Protein AF-A0A955WUZ4-F1 (afdb_monomer)

Secondary structure (DSSP, 8-state):
-HHHHHHHHHHHHHHHHHHHHHHHHHHHHHHHHH-TTS-HHHHHHHHHHHHT--PPPPTT--PPPPP-

pLDDT: mean 90.17, std 10.63, range [57.41, 98.38]

Structure (mmCIF, N/CA/C/O backbone):
data_AF-A0A955WUZ4-F1
#
_entry.id   AF-A0A955WUZ4-F1
#
loop_
_atom_site.group_PDB
_atom_site.id
_atom_site.type_symbol
_atom_site.label_atom_id
_atom_site.label_alt_id
_atom_site.label_comp_id
_atom_site.label_asym_id
_atom_site.label_entity_id
_atom_site.label_seq_id
_atom_site.pdbx_PDB_ins_code
_atom_site.Cartn_x
_atom_site.Cartn_y
_atom_site.Cartn_z
_atom_site.occupancy
_atom_site.B_iso_or_equiv
_atom_site.auth_seq_id
_atom_site.auth_comp_id
_atom_site.auth_asym_id
_atom_site.auth_atom_id
_atom_site.pdbx_PDB_model_num
ATOM 1 N N . MET A 1 1 ? 25.832 -5.577 -22.776 1.00 57.41 1 MET A N 1
ATOM 2 C CA . MET A 1 1 ? 24.403 -5.303 -23.070 1.00 57.41 1 MET A CA 1
ATOM 3 C C . MET A 1 1 ? 23.442 -5.878 -22.025 1.00 57.41 1 MET A C 1
ATOM 5 O O . MET A 1 1 ? 22.556 -5.142 -21.623 1.00 57.41 1 MET A O 1
ATOM 9 N N . HIS A 1 2 ? 23.613 -7.116 -21.538 1.00 62.16 2 HIS A N 1
ATOM 10 C CA . HIS A 1 2 ? 22.727 -7.719 -20.519 1.00 62.16 2 HIS A CA 1
ATOM 11 C C . HIS A 1 2 ? 22.653 -6.943 -19.188 1.00 62.16 2 HIS A C 1
ATOM 13 O O . HIS A 1 2 ? 21.582 -6.802 -18.602 1.00 62.16 2 HIS A O 1
ATOM 19 N N . ASP A 1 3 ? 23.767 -6.366 -18.750 1.00 65.50 3 ASP A N 1
ATOM 20 C CA . ASP A 1 3 ? 23.858 -5.703 -17.446 1.00 65.50 3 ASP A CA 1
ATOM 21 C C . ASP A 1 3 ? 23.020 -4.408 -17.369 1.00 65.50 3 ASP A C 1
ATOM 23 O O . ASP A 1 3 ? 22.264 -4.170 -16.429 1.00 65.50 3 ASP A O 1
ATOM 27 N N . ALA A 1 4 ? 23.020 -3.625 -18.453 1.00 72.69 4 ALA A N 1
ATOM 28 C CA . ALA A 1 4 ? 22.193 -2.425 -18.572 1.00 72.69 4 ALA A CA 1
ATOM 29 C C . ALA A 1 4 ? 20.683 -2.742 -18.564 1.00 72.69 4 ALA A C 1
ATOM 31 O O . ALA A 1 4 ? 19.889 -1.960 -18.034 1.00 72.69 4 ALA A O 1
ATOM 32 N N . SER A 1 5 ? 20.276 -3.894 -19.118 1.00 80.25 5 SER A N 1
ATOM 33 C CA . SER A 1 5 ? 18.875 -4.334 -19.092 1.00 80.25 5 SER A CA 1
ATOM 34 C C . SER A 1 5 ? 18.424 -4.814 -17.713 1.00 80.25 5 SER A C 1
ATOM 36 O O . SER A 1 5 ? 17.298 -4.515 -17.318 1.00 80.25 5 SER A O 1
ATOM 38 N N . LEU A 1 6 ? 19.300 -5.482 -16.952 1.00 85.12 6 LEU A N 1
ATOM 39 C CA . LEU A 1 6 ? 19.003 -5.910 -15.583 1.00 85.12 6 LEU A CA 1
ATOM 40 C C . LEU A 1 6 ? 18.815 -4.704 -14.662 1.00 85.12 6 LEU A C 1
ATOM 42 O O . LEU A 1 6 ? 17.792 -4.607 -13.990 1.00 85.12 6 LEU A O 1
ATOM 46 N N . GLN A 1 7 ? 19.717 -3.725 -14.735 1.00 90.12 7 GLN A N 1
ATOM 47 C CA . GLN A 1 7 ? 19.589 -2.484 -13.967 1.00 90.12 7 GLN A CA 1
ATOM 48 C C . GLN A 1 7 ? 18.324 -1.692 -14.345 1.00 90.12 7 GLN A C 1
ATOM 50 O O . GLN A 1 7 ? 17.687 -1.066 -13.498 1.00 90.12 7 GLN A O 1
ATOM 55 N N . ALA A 1 8 ? 17.916 -1.712 -15.620 1.00 90.94 8 ALA A N 1
ATOM 56 C CA . ALA A 1 8 ? 16.660 -1.095 -16.047 1.00 90.94 8 ALA A CA 1
ATOM 57 C C . ALA A 1 8 ? 15.421 -1.846 -15.521 1.00 90.94 8 ALA A C 1
ATOM 59 O O . ALA A 1 8 ? 14.408 -1.218 -15.209 1.00 90.94 8 ALA A O 1
ATOM 60 N N . CYS A 1 9 ? 15.473 -3.175 -15.418 1.00 92.81 9 CYS A N 1
ATOM 61 C CA . CYS A 1 9 ? 14.427 -3.967 -14.767 1.00 92.81 9 CYS A CA 1
ATOM 62 C C . CYS A 1 9 ? 14.353 -3.675 -13.266 1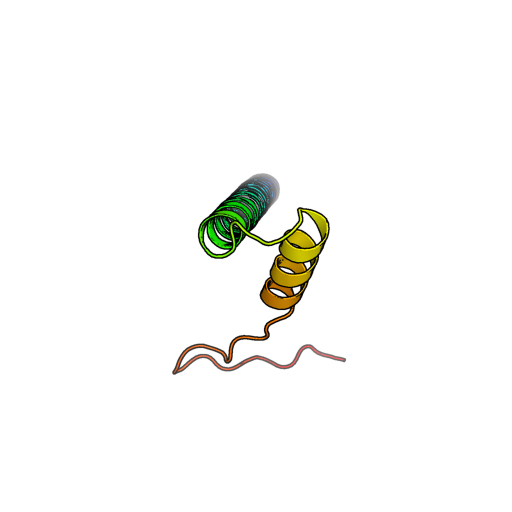.00 92.81 9 CYS A C 1
ATOM 64 O O . CYS A 1 9 ? 13.262 -3.416 -12.767 1.00 92.81 9 CYS A O 1
ATOM 66 N N . GLU A 1 10 ? 15.492 -3.633 -12.577 1.00 96.00 10 GLU A N 1
ATOM 67 C CA . GLU A 1 10 ? 15.570 -3.325 -11.148 1.00 96.00 10 GLU A CA 1
ATOM 68 C C . GLU A 1 10 ? 14.969 -1.952 -10.830 1.00 96.00 10 GLU A C 1
ATOM 70 O O . GLU A 1 10 ? 14.088 -1.844 -9.978 1.00 96.00 10 GLU A O 1
ATOM 75 N N . ARG A 1 11 ? 15.363 -0.906 -11.574 1.00 95.50 11 ARG A N 1
ATOM 76 C CA . ARG A 1 11 ? 14.811 0.446 -11.387 1.00 95.50 11 ARG A CA 1
ATOM 77 C C . ARG A 1 11 ? 13.298 0.489 -11.582 1.00 95.50 11 ARG A C 1
ATOM 79 O O . ARG A 1 11 ? 12.602 1.134 -10.803 1.00 95.50 11 ARG A O 1
ATOM 86 N N . ARG A 1 12 ? 12.782 -0.200 -12.605 1.00 95.88 12 ARG A N 1
ATOM 87 C CA . ARG A 1 12 ? 11.334 -0.269 -12.863 1.00 95.88 12 ARG A CA 1
ATOM 88 C C . ARG A 1 12 ? 10.599 -1.017 -11.761 1.00 95.88 12 ARG A C 1
ATOM 90 O O . ARG A 1 12 ? 9.543 -0.558 -11.337 1.00 95.88 12 ARG A O 1
ATOM 97 N N . LEU A 1 13 ? 11.153 -2.132 -11.285 1.00 94.75 13 LEU A N 1
ATOM 98 C CA . LEU A 1 13 ? 10.573 -2.885 -10.178 1.00 94.75 13 LEU A CA 1
ATOM 99 C C . LEU A 1 13 ? 10.527 -2.029 -8.912 1.00 94.75 13 LEU A C 1
ATOM 101 O O . LEU A 1 13 ? 9.465 -1.902 -8.311 1.00 94.75 13 LEU A O 1
ATOM 105 N N . LYS A 1 14 ? 11.642 -1.386 -8.555 1.00 97.25 14 LYS A N 1
ATOM 106 C CA . LYS A 1 14 ? 11.722 -0.505 -7.387 1.00 97.25 14 LYS A CA 1
ATOM 107 C C . LYS A 1 14 ? 10.685 0.616 -7.455 1.00 97.25 14 LYS A C 1
ATOM 109 O O . LYS A 1 14 ? 9.895 0.755 -6.529 1.00 97.25 14 LYS A O 1
ATOM 114 N N . LEU A 1 15 ? 10.620 1.331 -8.580 1.00 97.25 15 LEU A N 1
ATOM 115 C CA . LEU A 1 15 ? 9.629 2.389 -8.785 1.00 97.25 15 LEU A CA 1
ATOM 116 C C . LEU A 1 15 ? 8.193 1.854 -8.687 1.00 97.25 15 LEU A C 1
ATOM 118 O O . LEU A 1 15 ? 7.337 2.486 -8.078 1.00 97.25 15 LEU A O 1
ATOM 122 N N . THR A 1 16 ? 7.925 0.674 -9.249 1.00 96.44 16 THR A N 1
ATOM 123 C CA . THR A 1 16 ? 6.596 0.048 -9.174 1.00 96.44 16 THR A CA 1
ATOM 124 C C . THR A 1 16 ? 6.207 -0.238 -7.727 1.00 96.44 16 THR A C 1
ATOM 126 O O . THR A 1 16 ? 5.099 0.095 -7.316 1.00 96.44 16 THR A O 1
ATOM 129 N N . LEU A 1 17 ? 7.120 -0.808 -6.937 1.00 96.75 17 LEU A N 1
ATOM 130 C CA . LEU A 1 17 ? 6.881 -1.104 -5.524 1.00 96.75 17 LEU A CA 1
ATOM 131 C C . LEU A 1 17 ? 6.681 0.174 -4.699 1.00 96.75 17 LEU A C 1
ATOM 133 O O . LEU A 1 17 ? 5.786 0.216 -3.858 1.00 96.75 17 LEU A O 1
ATOM 137 N N . GLU A 1 18 ? 7.455 1.226 -4.969 1.00 98.12 18 GLU A N 1
ATOM 138 C CA . GLU A 1 18 ? 7.292 2.540 -4.332 1.00 98.12 18 GLU A CA 1
ATOM 139 C C . GLU A 1 18 ? 5.922 3.155 -4.651 1.00 98.12 18 GLU A C 1
ATOM 141 O O . GLU A 1 18 ? 5.219 3.615 -3.750 1.00 98.12 18 GLU A O 1
ATOM 146 N N . MET A 1 19 ? 5.495 3.100 -5.917 1.00 97.38 19 MET A N 1
ATOM 147 C CA . MET A 1 19 ? 4.173 3.575 -6.335 1.00 97.38 19 MET A CA 1
ATOM 148 C C . MET A 1 19 ? 3.041 2.763 -5.696 1.00 97.38 19 MET A C 1
ATOM 150 O O . MET A 1 19 ? 2.045 3.339 -5.256 1.00 97.38 19 MET A O 1
ATOM 154 N N . MET A 1 20 ? 3.192 1.438 -5.611 1.00 96.00 20 MET A N 1
ATOM 155 C CA . MET A 1 20 ? 2.227 0.575 -4.928 1.00 96.00 20 MET A CA 1
ATOM 156 C C . MET A 1 20 ? 2.124 0.931 -3.442 1.00 96.00 20 MET A C 1
ATOM 158 O O . MET A 1 20 ? 1.016 1.116 -2.942 1.00 96.00 20 MET A O 1
ATOM 162 N N . ALA A 1 21 ? 3.256 1.087 -2.750 1.00 97.06 21 ALA A N 1
ATOM 163 C CA . ALA A 1 21 ? 3.285 1.468 -1.340 1.00 97.06 21 ALA A CA 1
ATOM 164 C C . ALA A 1 21 ? 2.606 2.827 -1.100 1.00 97.06 21 ALA A C 1
ATOM 166 O O . ALA A 1 21 ? 1.777 2.953 -0.198 1.00 97.06 21 ALA A O 1
ATOM 167 N N . ALA A 1 22 ? 2.883 3.821 -1.951 1.00 97.62 22 ALA A N 1
ATOM 168 C CA . ALA A 1 22 ? 2.235 5.128 -1.877 1.00 97.62 22 ALA A CA 1
ATOM 169 C C . ALA A 1 22 ? 0.711 5.034 -2.084 1.00 97.62 22 ALA A C 1
ATOM 171 O O . ALA A 1 22 ? -0.055 5.638 -1.333 1.00 97.62 22 ALA A O 1
ATOM 172 N N . GLY A 1 23 ? 0.252 4.243 -3.060 1.00 96.88 23 GLY A N 1
ATOM 173 C CA . GLY A 1 23 ? -1.177 4.036 -3.317 1.00 96.88 23 GLY A CA 1
ATOM 174 C C . GLY A 1 23 ? -1.913 3.358 -2.155 1.00 96.88 23 GLY A C 1
ATOM 175 O O . GLY A 1 23 ? -3.039 3.744 -1.823 1.00 96.88 23 GLY A O 1
ATOM 176 N N . ILE A 1 24 ? -1.267 2.391 -1.498 1.00 97.69 24 ILE A N 1
ATOM 177 C CA . ILE A 1 24 ? -1.791 1.727 -0.295 1.00 97.69 24 ILE A CA 1
ATOM 178 C C . ILE A 1 24 ? -1.966 2.745 0.834 1.00 97.69 24 ILE A C 1
ATOM 180 O O . ILE A 1 24 ? -3.047 2.840 1.417 1.00 97.69 24 ILE A O 1
ATOM 184 N N . GLU A 1 25 ? -0.944 3.558 1.088 1.00 98.25 25 GLU A N 1
ATOM 185 C CA . GLU A 1 25 ? -0.966 4.562 2.151 1.00 98.25 25 GLU A CA 1
ATOM 186 C C . GLU A 1 25 ? -2.032 5.641 1.911 1.00 98.25 25 GLU A C 1
ATOM 188 O O . GLU A 1 25 ? -2.817 5.976 2.802 1.00 98.25 25 GLU A O 1
ATOM 193 N N . MET A 1 26 ? -2.144 6.132 0.676 1.00 98.25 26 MET A N 1
ATOM 194 C CA . MET A 1 26 ? -3.202 7.070 0.295 1.00 98.25 26 MET A CA 1
ATOM 195 C C . MET A 1 26 ? -4.599 6.478 0.507 1.00 98.25 26 MET A C 1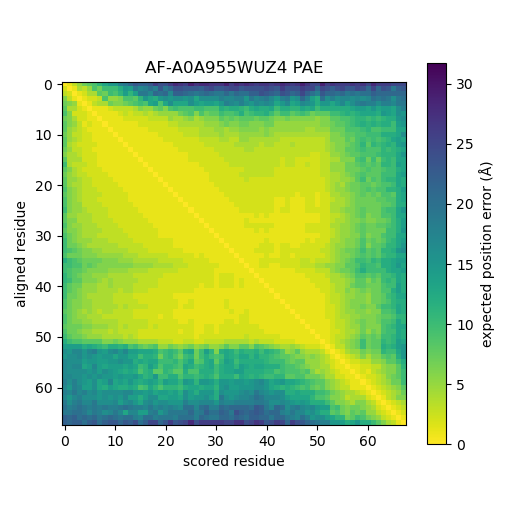
ATOM 197 O O . MET A 1 26 ? -5.514 7.177 0.954 1.00 98.25 26 MET A O 1
ATOM 201 N N . THR A 1 27 ? -4.772 5.190 0.208 1.00 98.00 27 THR A N 1
ATOM 202 C CA . THR A 1 27 ? -6.047 4.489 0.400 1.00 98.00 27 THR A CA 1
ATOM 203 C C . THR A 1 27 ? -6.376 4.344 1.881 1.00 98.00 27 THR A C 1
ATOM 205 O O . THR A 1 27 ? -7.503 4.649 2.277 1.00 98.00 27 THR A O 1
ATOM 208 N N . ARG A 1 28 ? -5.391 3.977 2.707 1.00 98.25 28 ARG A N 1
ATOM 209 C CA . ARG A 1 28 ? -5.515 3.900 4.169 1.00 98.25 28 ARG A CA 1
ATOM 210 C C . ARG A 1 28 ? -5.976 5.232 4.767 1.00 98.25 28 ARG A C 1
ATOM 212 O O . ARG A 1 28 ? -6.988 5.280 5.463 1.00 98.25 28 ARG A O 1
ATOM 219 N N . LEU A 1 29 ? -5.306 6.333 4.415 1.00 98.12 29 LEU A N 1
ATOM 220 C CA . LEU A 1 29 ? -5.675 7.685 4.860 1.00 98.12 29 LEU A CA 1
ATOM 221 C C . LEU A 1 29 ? -7.063 8.110 4.355 1.00 98.12 29 LEU A C 1
ATOM 223 O O . LEU A 1 29 ? -7.820 8.776 5.061 1.00 98.12 29 LEU A O 1
ATOM 227 N N . SER A 1 30 ? -7.414 7.728 3.126 1.00 98.38 30 SER A N 1
ATOM 228 C CA . SER A 1 30 ? -8.739 7.977 2.552 1.00 98.38 30 SER A CA 1
ATOM 229 C C . SER A 1 30 ? -9.848 7.214 3.278 1.00 98.38 30 SER A C 1
ATOM 231 O O . SER A 1 30 ? -10.941 7.755 3.443 1.00 98.38 30 SER A O 1
ATOM 233 N N . LEU A 1 31 ? -9.593 5.976 3.707 1.00 98.12 31 LEU A N 1
ATOM 234 C CA . LEU A 1 31 ? -10.533 5.177 4.496 1.00 98.12 31 LEU A CA 1
ATOM 235 C C . LEU A 1 31 ? -10.736 5.785 5.885 1.00 98.12 31 LEU A C 1
ATOM 237 O O . LEU A 1 31 ? -11.874 6.065 6.244 1.00 98.12 31 LEU A O 1
ATOM 241 N N . ALA A 1 32 ? -9.652 6.099 6.600 1.00 97.94 32 ALA A N 1
ATOM 242 C CA . ALA A 1 32 ? -9.726 6.732 7.920 1.00 97.94 32 ALA A CA 1
ATOM 243 C C . ALA A 1 32 ? -10.490 8.070 7.894 1.00 97.94 32 ALA A C 1
ATOM 245 O O . ALA A 1 32 ? -11.279 8.365 8.783 1.00 97.94 32 ALA A O 1
ATOM 246 N N . ARG A 1 33 ? -10.308 8.874 6.838 1.00 98.25 33 ARG A N 1
ATOM 247 C CA . ARG A 1 33 ? -11.041 10.138 6.665 1.00 98.25 33 ARG A CA 1
ATOM 248 C C . ARG A 1 33 ? -12.525 9.946 6.346 1.00 98.25 33 ARG A C 1
ATOM 250 O O . ARG A 1 33 ? -13.327 10.798 6.712 1.00 98.25 33 ARG A O 1
ATOM 257 N N . ARG A 1 34 ? -12.888 8.888 5.615 1.00 98.19 34 ARG A N 1
ATOM 258 C CA . ARG A 1 34 ? -14.287 8.585 5.261 1.00 98.19 34 ARG A CA 1
ATOM 259 C C . ARG A 1 34 ? -15.054 7.901 6.392 1.00 9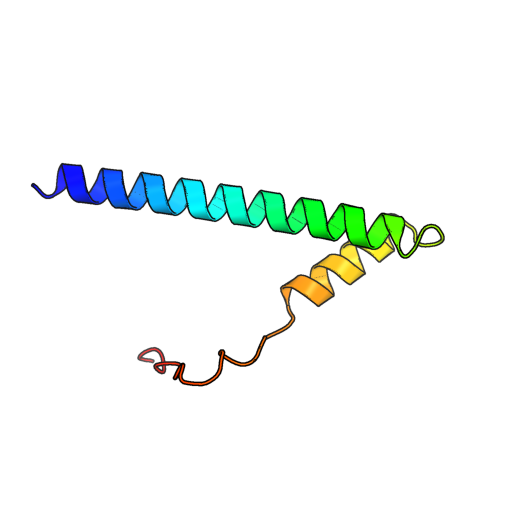8.19 34 ARG A C 1
ATOM 261 O O . ARG A 1 34 ? -16.274 7.998 6.401 1.00 98.19 34 ARG A O 1
ATOM 268 N N . HIS A 1 35 ? -14.336 7.254 7.305 1.00 97.31 35 HIS A N 1
ATOM 269 C CA . HIS A 1 35 ? -14.875 6.517 8.445 1.00 97.31 35 HIS A CA 1
ATOM 270 C C . HIS A 1 35 ? -14.184 6.972 9.740 1.00 97.31 35 HIS A C 1
ATOM 272 O O . HIS A 1 35 ? -13.401 6.210 10.310 1.00 97.31 35 HIS A O 1
ATOM 278 N N . PRO A 1 36 ? -14.400 8.222 10.193 1.00 97.31 36 PRO A N 1
ATOM 279 C CA . PRO A 1 36 ? -13.780 8.738 11.418 1.00 97.31 36 PRO A CA 1
ATOM 280 C C . PRO A 1 36 ? -14.182 7.963 12.684 1.00 97.31 36 PRO A C 1
ATOM 282 O O . PRO A 1 36 ? -13.475 8.017 13.686 1.00 97.31 36 PRO A O 1
ATOM 285 N N . GLU A 1 37 ? -15.311 7.257 12.647 1.00 98.06 37 GLU A N 1
ATOM 286 C CA . GLU A 1 37 ? -15.808 6.374 13.701 1.00 98.06 37 GLU A CA 1
ATOM 287 C C . GLU A 1 37 ? -15.096 5.017 13.757 1.00 98.06 37 GLU A C 1
ATOM 289 O O . GLU A 1 37 ? -15.175 4.332 14.777 1.00 98.06 37 GLU A O 1
ATOM 294 N N . ALA A 1 38 ? -14.416 4.621 12.677 1.00 97.81 38 ALA A N 1
ATOM 295 C CA . ALA A 1 38 ? -13.757 3.329 12.599 1.00 97.81 38 ALA A CA 1
ATOM 296 C C . ALA A 1 38 ? -12.472 3.314 13.430 1.00 97.81 38 ALA A C 1
ATOM 298 O O . ALA A 1 38 ? -11.650 4.234 13.408 1.00 97.81 38 ALA A O 1
ATOM 299 N N . THR A 1 39 ? -12.261 2.208 14.127 1.00 98.25 39 THR A N 1
ATOM 300 C CA . THR A 1 39 ? -11.003 1.922 14.806 1.00 98.25 39 THR A CA 1
ATOM 301 C C . THR A 1 39 ? -9.879 1.673 13.791 1.00 98.25 39 THR A C 1
ATOM 303 O O . THR A 1 39 ? -10.134 1.277 12.647 1.00 98.25 39 THR A O 1
ATOM 306 N N . PRO A 1 40 ? -8.601 1.812 14.194 1.00 97.25 40 PRO A N 1
ATOM 307 C CA . PRO A 1 40 ? -7.476 1.484 13.318 1.00 97.25 40 PRO A CA 1
ATOM 308 C C . PRO A 1 40 ? -7.544 0.058 12.749 1.00 97.25 40 PRO A C 1
ATOM 310 O O . PRO A 1 40 ? -7.251 -0.149 11.576 1.00 97.25 40 PRO A O 1
ATOM 313 N N . ALA A 1 41 ? -7.986 -0.918 13.548 1.00 98.12 41 ALA A N 1
ATOM 314 C CA . ALA A 1 41 ? -8.115 -2.307 13.110 1.00 98.12 41 ALA A CA 1
ATOM 315 C C . ALA A 1 41 ? -9.187 -2.488 12.020 1.00 98.12 41 ALA A C 1
ATOM 317 O O . ALA A 1 41 ? -8.993 -3.258 11.080 1.00 98.12 41 ALA A O 1
ATOM 318 N N . GLU A 1 42 ? -10.299 -1.758 12.112 1.00 98.31 42 GLU A N 1
ATOM 319 C CA . GLU A 1 42 ? -11.352 -1.782 11.093 1.00 98.31 42 GLU A CA 1
ATOM 320 C C . GLU A 1 42 ? -10.887 -1.127 9.789 1.00 98.31 42 GLU A C 1
ATOM 322 O O . GLU A 1 42 ? -11.170 -1.651 8.711 1.00 98.31 42 GLU A O 1
ATOM 327 N N . VAL A 1 43 ? -10.118 -0.034 9.861 1.00 98.25 43 VAL A N 1
ATOM 328 C CA . VAL A 1 43 ? -9.512 0.596 8.673 1.00 98.25 43 VAL A CA 1
ATOM 329 C C . VAL A 1 43 ? -8.568 -0.373 7.957 1.00 98.25 43 VAL A C 1
ATOM 331 O O . VAL A 1 43 ? -8.641 -0.497 6.733 1.00 98.25 43 VAL A O 1
ATOM 334 N N . GLU A 1 44 ? -7.733 -1.106 8.695 1.00 98.19 44 GLU A N 1
ATOM 335 C CA . GLU A 1 44 ? -6.858 -2.133 8.114 1.00 98.19 44 GLU A CA 1
ATOM 336 C C . GLU A 1 44 ? -7.655 -3.289 7.489 1.00 98.19 44 GLU A C 1
ATOM 338 O O . GLU A 1 44 ? -7.313 -3.770 6.406 1.00 98.19 44 GLU A O 1
ATOM 343 N N . ALA A 1 45 ? -8.766 -3.705 8.106 1.00 98.00 45 ALA A N 1
ATOM 344 C CA . ALA A 1 45 ? -9.650 -4.718 7.531 1.00 98.00 45 ALA A CA 1
ATOM 345 C C . ALA A 1 45 ? -10.294 -4.244 6.213 1.00 98.00 45 ALA A C 1
ATOM 347 O O . ALA A 1 45 ? -10.330 -4.994 5.232 1.00 98.00 45 ALA A O 1
ATOM 348 N N . MET A 1 46 ? -10.747 -2.987 6.154 1.00 97.88 46 MET A N 1
ATOM 349 C CA . MET A 1 46 ? -11.266 -2.371 4.927 1.00 97.88 46 MET A CA 1
ATOM 350 C C . MET A 1 46 ? -10.188 -2.262 3.843 1.00 97.88 46 MET A C 1
ATOM 352 O O . MET A 1 46 ? -10.453 -2.551 2.674 1.00 97.88 46 MET A O 1
ATOM 356 N N . LEU A 1 47 ? -8.965 -1.883 4.220 1.00 97.75 47 LEU A N 1
ATOM 357 C CA . LEU A 1 47 ? -7.826 -1.808 3.308 1.00 97.75 47 LEU A CA 1
ATOM 358 C C . LEU A 1 47 ? -7.485 -3.188 2.731 1.00 97.75 47 LEU A C 1
ATOM 360 O O . LEU A 1 47 ? -7.299 -3.326 1.521 1.00 97.75 47 LEU A O 1
ATOM 364 N N . ALA A 1 48 ? -7.471 -4.225 3.571 1.00 96.62 48 ALA A N 1
ATOM 365 C CA . ALA A 1 48 ? -7.251 -5.601 3.138 1.00 96.62 48 ALA A CA 1
ATOM 366 C C . ALA A 1 48 ? -8.347 -6.087 2.176 1.00 96.62 48 ALA A C 1
ATOM 368 O O . ALA A 1 48 ? -8.045 -6.761 1.188 1.00 96.62 48 ALA A O 1
ATOM 369 N N . ALA A 1 49 ? -9.609 -5.729 2.427 1.00 95.81 49 ALA A N 1
ATOM 370 C CA . ALA A 1 49 ? -10.710 -6.026 1.514 1.00 95.81 49 ALA A CA 1
ATOM 371 C C . ALA A 1 49 ? -10.540 -5.310 0.164 1.00 95.81 49 ALA A C 1
ATOM 373 O O . ALA A 1 49 ? -10.734 -5.925 -0.885 1.00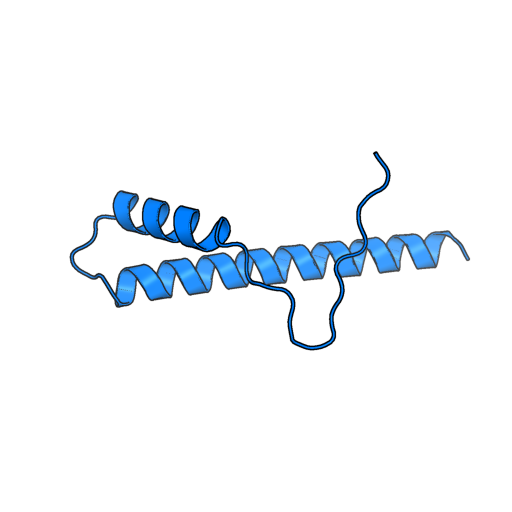 95.81 49 ALA A O 1
ATOM 374 N N . TRP A 1 50 ? -10.118 -4.043 0.179 1.00 94.00 50 TRP A N 1
ATOM 375 C CA . TRP A 1 50 ? -9.834 -3.276 -1.034 1.00 94.00 50 TRP A CA 1
ATOM 376 C C . TRP A 1 50 ? -8.690 -3.889 -1.855 1.00 94.00 50 TRP A C 1
ATOM 378 O O . TRP A 1 50 ? -8.838 -4.058 -3.061 1.00 94.00 50 TRP A O 1
ATOM 388 N N . LEU A 1 51 ? -7.595 -4.312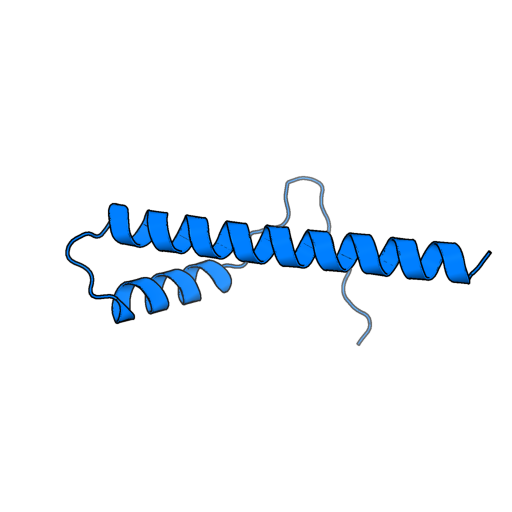 -1.216 1.00 93.19 51 LEU A N 1
ATOM 389 C CA . LEU A 1 51 ? -6.454 -4.948 -1.891 1.00 93.19 51 LEU A CA 1
ATOM 390 C C . LEU A 1 51 ? -6.799 -6.277 -2.573 1.00 93.19 51 LEU A C 1
ATOM 392 O O . LEU A 1 51 ? -6.183 -6.642 -3.572 1.00 93.19 51 LEU A O 1
ATOM 396 N N . ARG A 1 52 ? -7.766 -7.018 -2.028 1.00 92.62 52 ARG A N 1
ATOM 397 C CA . ARG A 1 52 ? -8.222 -8.300 -2.588 1.00 92.62 52 ARG A CA 1
ATOM 398 C C . ARG A 1 52 ? -9.263 -8.136 -3.690 1.00 92.62 52 ARG A C 1
ATOM 400 O O . ARG A 1 52 ? -9.646 -9.131 -4.305 1.00 92.62 52 ARG A O 1
ATOM 407 N N . ARG A 1 53 ? -9.755 -6.918 -3.926 1.00 87.31 53 ARG A N 1
ATOM 408 C CA . ARG A 1 53 ? -10.758 -6.658 -4.953 1.00 87.31 53 ARG A CA 1
ATOM 409 C C . ARG A 1 53 ? -10.144 -6.923 -6.326 1.00 87.31 53 ARG A C 1
ATOM 411 O O . ARG A 1 53 ? -9.266 -6.201 -6.786 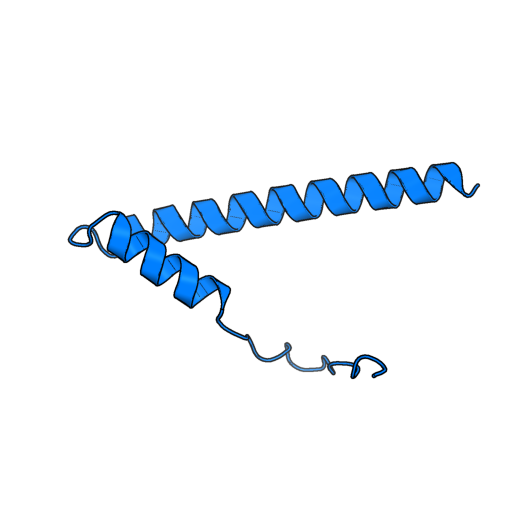1.00 87.31 53 ARG A O 1
ATOM 418 N N . VAL A 1 54 ? -10.627 -7.972 -6.982 1.00 76.56 54 VAL A N 1
ATOM 419 C CA . VAL A 1 54 ? -10.288 -8.255 -8.375 1.00 76.56 54 VAL A CA 1
ATOM 420 C C . VAL A 1 54 ? -11.080 -7.282 -9.238 1.00 76.56 54 VAL A C 1
ATOM 422 O O . VAL A 1 54 ? -12.298 -7.407 -9.359 1.00 76.56 54 VAL A O 1
ATOM 425 N N . GLU A 1 55 ? -10.404 -6.292 -9.814 1.00 77.06 55 GLU A N 1
ATOM 426 C CA . GLU A 1 55 ? -11.018 -5.473 -10.856 1.00 77.06 55 GLU A CA 1
ATOM 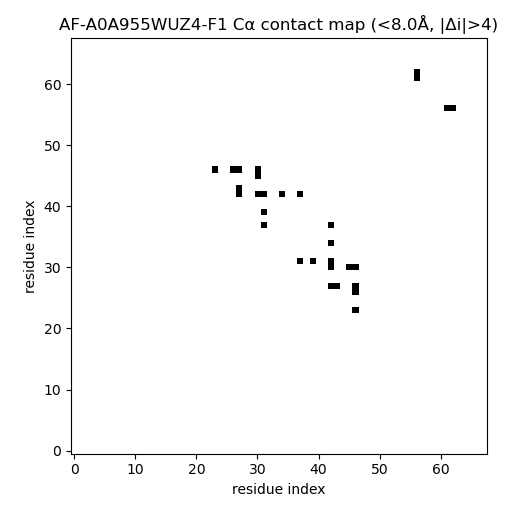427 C C . GLU A 1 55 ? -11.125 -6.295 -12.144 1.00 77.06 55 GLU A C 1
ATOM 429 O O . GLU A 1 55 ? -10.171 -6.998 -12.507 1.00 77.06 55 GLU A O 1
ATOM 434 N N . PRO A 1 56 ? -12.252 -6.213 -12.871 1.00 79.62 56 PRO A N 1
ATOM 435 C CA . PRO A 1 56 ? -12.288 -6.732 -14.224 1.00 79.62 56 PRO A CA 1
ATOM 436 C C . PRO A 1 56 ? -11.216 -6.018 -15.064 1.00 79.62 56 PRO A C 1
ATOM 438 O O . PRO A 1 56 ? -10.954 -4.827 -14.858 1.00 79.62 56 PRO A O 1
ATOM 441 N N . PRO A 1 57 ? -10.585 -6.720 -16.021 1.00 79.56 57 PRO A N 1
ATOM 442 C CA . PRO A 1 57 ? -9.654 -6.073 -16.929 1.00 79.56 57 PRO A CA 1
ATOM 443 C C . PRO A 1 57 ? -10.367 -4.919 -17.657 1.00 79.56 57 PRO A C 1
ATOM 445 O O . PRO A 1 57 ? -11.562 -5.031 -17.956 1.00 79.56 57 PRO A O 1
ATOM 448 N N . PRO A 1 58 ? -9.665 -3.815 -17.970 1.00 78.94 58 PRO A N 1
ATOM 449 C CA . PRO A 1 58 ? -10.272 -2.718 -18.708 1.00 78.94 58 PRO A CA 1
ATOM 450 C C . PRO A 1 58 ? -10.811 -3.195 -20.070 1.00 78.94 58 PRO A C 1
ATOM 452 O O . PRO A 1 58 ? -10.318 -4.190 -20.618 1.00 78.94 58 PRO A O 1
ATOM 455 N N . PRO A 1 59 ? -11.789 -2.492 -20.669 1.00 86.62 59 PRO A N 1
ATOM 456 C CA . PRO A 1 59 ? -12.305 -2.846 -21.989 1.00 86.62 59 PRO A CA 1
ATOM 457 C C . PRO A 1 59 ? -11.180 -3.005 -23.023 1.00 86.62 59 PRO A C 1
ATOM 459 O O . PRO A 1 59 ? -10.297 -2.158 -23.132 1.00 86.62 59 PRO A O 1
ATOM 462 N N . GLY A 1 60 ? -11.201 -4.108 -23.775 1.00 86.44 60 GLY A N 1
ATOM 463 C CA . GLY A 1 60 ? -10.175 -4.429 -24.777 1.00 86.44 60 GLY A CA 1
ATOM 464 C C . GLY A 1 60 ? -8.948 -5.181 -24.245 1.00 86.44 60 GLY A C 1
ATOM 465 O O . GLY A 1 60 ? -8.171 -5.697 -25.048 1.00 86.44 60 GLY A O 1
ATOM 466 N N . PHE A 1 61 ? -8.792 -5.330 -22.926 1.00 81.06 61 PHE A N 1
ATOM 467 C CA . PHE A 1 61 ? -7.741 -6.158 -22.336 1.00 81.06 61 PHE A CA 1
ATOM 468 C C . PHE A 1 61 ? -8.228 -7.600 -22.187 1.00 81.06 61 PHE A C 1
ATOM 470 O O . PHE A 1 61 ? -9.287 -7.868 -21.620 1.00 81.06 61 PHE A O 1
ATOM 477 N N . ARG A 1 62 ? -7.436 -8.554 -22.684 1.00 81.56 62 ARG A N 1
ATOM 478 C CA . ARG A 1 62 ? -7.657 -9.984 -22.448 1.00 81.56 62 ARG A CA 1
ATOM 479 C C . ARG A 1 62 ? -6.587 -10.509 -21.510 1.00 81.56 62 ARG A C 1
ATOM 481 O O . ARG A 1 62 ? -5.398 -10.351 -21.778 1.00 81.56 62 ARG A O 1
ATOM 488 N N . LEU A 1 63 ? -7.015 -11.155 -20.430 1.00 77.25 63 LEU A N 1
ATOM 489 C CA . LEU A 1 63 ? -6.105 -11.901 -19.573 1.00 77.25 63 LEU A CA 1
ATOM 490 C C . LEU A 1 63 ? -5.573 -13.089 -20.374 1.00 77.25 63 LEU A C 1
ATOM 492 O O . LEU A 1 63 ? -6.344 -13.910 -20.874 1.00 77.25 63 LEU A O 1
ATOM 496 N N . ARG A 1 64 ? -4.251 -13.169 -20.523 1.00 80.12 64 ARG A N 1
ATOM 497 C CA . ARG A 1 64 ? -3.612 -14.379 -21.031 1.00 80.12 64 ARG A CA 1
ATOM 498 C C . ARG A 1 64 ? -3.602 -15.398 -19.887 1.00 80.12 64 ARG A C 1
ATOM 500 O O . ARG A 1 64 ? -3.073 -15.060 -18.829 1.00 80.12 64 ARG A O 1
ATOM 507 N N . PRO A 1 65 ? -4.154 -16.609 -20.061 1.00 74.56 65 PRO A N 1
ATOM 508 C CA . PRO A 1 65 ? -4.013 -17.64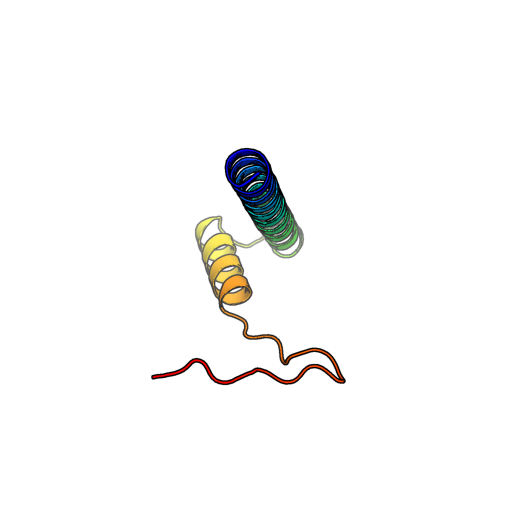8 -19.050 1.00 74.56 65 PRO A CA 1
ATOM 509 C C . PRO A 1 65 ? -2.525 -17.957 -18.847 1.00 74.56 65 PRO A C 1
ATOM 511 O O . PRO A 1 65 ? -1.770 -18.064 -19.819 1.00 74.56 65 PRO A O 1
ATOM 514 N N . LEU A 1 66 ? -2.100 -18.050 -17.586 1.00 71.19 66 LEU A N 1
ATOM 515 C CA . LEU A 1 66 ? -0.754 -18.505 -17.251 1.00 71.19 66 LEU A CA 1
ATOM 516 C C . LEU A 1 66 ? -0.637 -19.993 -17.631 1.00 71.19 66 LEU A C 1
ATOM 518 O O . LEU A 1 66 ? -1.603 -20.733 -17.428 1.00 71.19 66 LEU A O 1
ATOM 522 N N . PRO A 1 67 ? 0.489 -20.437 -18.220 1.00 70.38 67 PRO A N 1
ATOM 523 C CA . PRO A 1 67 ? 0.739 -21.862 -18.399 1.00 70.38 67 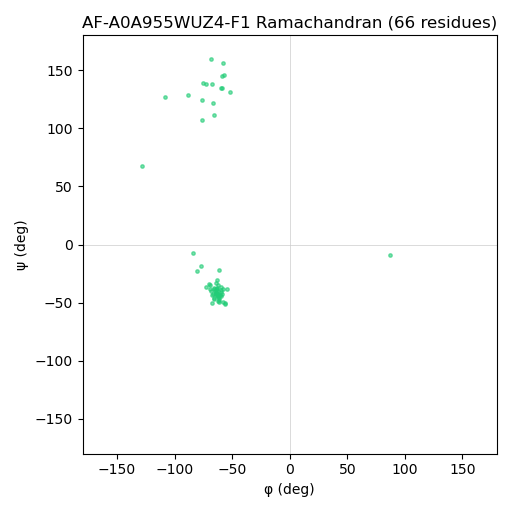PRO A CA 1
ATOM 524 C C . PRO A 1 67 ? 0.735 -22.552 -17.027 1.00 70.38 67 PRO A C 1
ATOM 526 O O . PRO A 1 67 ? 1.290 -22.005 -16.073 1.00 70.38 67 PRO A O 1
ATOM 529 N N . GLN A 1 68 ? 0.048 -23.695 -16.956 1.00 69.12 68 GLN A N 1
ATOM 530 C CA . GLN A 1 68 ? -0.050 -24.554 -15.769 1.00 69.12 68 GLN A CA 1
ATOM 531 C C . GLN A 1 68 ? 1.298 -25.218 -15.474 1.00 69.12 68 GLN A C 1
ATOM 533 O O . GLN A 1 68 ? 1.981 -25.586 -16.460 1.00 69.12 68 GLN A O 1
#

Nearest PDB structures (foldseek):
  8aa9-assembly1_A  TM=6.011E-01  e=4.651E+00  Pyrococcus abyssi GE5
  8aa9-assembly1_B  TM=6.061E-01  e=4.997E+00  Pyrococcus abyssi GE5

Sequence (68 aa):
MHDASLQACERRLKLTLEMMAAGIEMTRLSLARRHPEATPAEVEAMLAAWLRRVEPPPPGFRLRPLPQ

Solvent-accessible surface area (backbone atoms only — not comparable to full-atom values): 4207 Å² total; per-residue (Å²): 117,70,66,65,53,50,53,53,48,51,53,51,51,51,51,50,53,52,52,50,53,51,52,52,52,53,48,48,56,51,45,44,70,76,37,76,87,55,50,74,70,53,42,52,51,51,45,53,53,56,74,67,56,80,74,77,72,59,92,93,59,74,87,77,81,75,85,129

Radius of gyration: 17.44 Å; Cα contacts (8 Å, |Δi|>4): 15; chains: 1; bounding box: 40×35×40 Å

Mean predicted aligned error: 6.88 Å

Foldseek 3Di:
DVVVVVVVVVVVVVVVVVVVVVVLVVQLVVQCVVCVVDDSVVSVVVSVVVVPDDDDDPPPDDDDDDDD